Protein AF-A0A7S4BGI5-F1 (afdb_monomer_lite)

Foldseek 3Di:
DVCVVVVCVVVVVVCVVPVLVQLLLQDDPPVCVVVSVVVVVVVVVCVVVVVVCLCVPLVCLQCPNDVPPGDNVCSPVVSVVVVVVVVVVVVVVVVVCVVVGDDDDDDDDPVVVVVVVLVVLCVDPNSVVVVVVVVVVVVVVVVVVVVVVVVVVVVVVVVVVVD

Secondary structure (DSSP, 8-state):
-HHHHHHHHHHHHHHHHHHHHHHHTTS-TTTTHHHHHHHHHHHHHHHHHHHHHHHHHHHHHHHH-BTTTB-HHHHHHHHHHHHHHHHHHHHHHHHHGGGG---------HHHHHHHHHHHHHHSHHHHHHHHHHHHHHHHHHHHHHHHHHHHHHHHHHHHTT-

pLDDT: mean 85.81, std 9.02, range [49.88, 97.0]

Structure (mmCIF, N/CA/C/O backbone):
data_AF-A0A7S4BGI5-F1
#
_entry.id   AF-A0A7S4BGI5-F1
#
loop_
_atom_site.group_PDB
_atom_site.id
_atom_site.type_symbol
_atom_site.label_atom_id
_atom_site.label_alt_id
_atom_site.label_comp_id
_atom_site.label_asym_id
_atom_site.label_entity_id
_atom_site.label_seq_id
_atom_site.pdbx_PDB_ins_code
_atom_site.Cartn_x
_atom_site.Cartn_y
_atom_site.Cartn_z
_atom_site.occupancy
_atom_site.B_iso_or_equiv
_atom_site.auth_seq_id
_atom_site.auth_comp_id
_atom_site.auth_asym_id
_atom_site.auth_atom_id
_atom_site.pdbx_PDB_model_num
ATOM 1 N N . LEU A 1 1 ? -5.259 5.860 -20.768 1.00 55.72 1 LEU A N 1
ATOM 2 C CA . LEU A 1 1 ? -4.602 6.533 -19.618 1.00 55.72 1 LEU A CA 1
ATOM 3 C C . LEU A 1 1 ? -5.481 6.551 -18.363 1.00 55.72 1 LEU A C 1
ATOM 5 O O . LEU A 1 1 ? -5.021 6.057 -17.346 1.00 55.72 1 LEU A O 1
ATOM 9 N N . GLY A 1 2 ? -6.744 7.003 -18.419 1.00 62.44 2 GLY A N 1
ATOM 10 C CA . GLY A 1 2 ? -7.632 7.046 -17.237 1.00 62.44 2 GLY A CA 1
ATOM 11 C C . GLY A 1 2 ? -7.816 5.710 -16.498 1.00 62.44 2 GLY A C 1
ATOM 12 O O . GLY A 1 2 ? -7.698 5.674 -15.280 1.00 62.44 2 GLY A O 1
ATOM 13 N N . GLY A 1 3 ? -8.003 4.595 -17.216 1.00 69.38 3 GLY A N 1
ATOM 14 C CA . GLY A 1 3 ? -8.173 3.272 -16.593 1.00 69.38 3 GLY A CA 1
ATOM 15 C C . GLY A 1 3 ? -6.948 2.767 -15.817 1.00 69.38 3 GLY A C 1
ATOM 16 O O . GLY A 1 3 ? -7.110 2.166 -14.761 1.00 69.38 3 GLY A O 1
ATOM 17 N N . LEU A 1 4 ? -5.731 3.073 -16.286 1.00 76.12 4 LEU A N 1
ATOM 18 C CA . LEU A 1 4 ? -4.490 2.700 -15.596 1.00 76.12 4 LEU A CA 1
ATOM 19 C C . LEU A 1 4 ? -4.370 3.445 -14.260 1.00 76.12 4 LEU A C 1
ATOM 21 O O . LEU A 1 4 ? -4.174 2.823 -13.222 1.00 76.12 4 LEU A O 1
ATOM 25 N N . PHE A 1 5 ? -4.545 4.769 -14.269 1.00 78.31 5 PHE A N 1
ATOM 26 C CA . PHE A 1 5 ? -4.418 5.582 -13.056 1.00 78.31 5 PHE A CA 1
ATOM 27 C C . PHE A 1 5 ? -5.551 5.341 -12.056 1.00 78.31 5 PHE A C 1
ATOM 29 O O . PHE A 1 5 ? -5.294 5.250 -10.858 1.00 78.31 5 PHE A O 1
ATOM 36 N N . VAL A 1 6 ? -6.792 5.189 -12.530 1.00 84.50 6 VAL A N 1
ATOM 37 C CA . VAL A 1 6 ? -7.935 4.871 -11.663 1.00 84.50 6 VAL A CA 1
ATOM 38 C C . VAL A 1 6 ? -7.781 3.474 -11.066 1.00 84.50 6 VAL A C 1
ATOM 40 O O . VAL A 1 6 ? -7.946 3.316 -9.860 1.00 84.50 6 VAL A O 1
ATOM 43 N N . GLY A 1 7 ? -7.398 2.476 -11.868 1.00 83.75 7 GLY A N 1
ATOM 44 C CA . GLY A 1 7 ? -7.172 1.112 -11.387 1.00 83.75 7 GLY A CA 1
ATOM 45 C C . GLY A 1 7 ? -6.071 1.038 -10.329 1.00 83.75 7 GLY A C 1
ATOM 46 O O . GLY A 1 7 ? -6.276 0.448 -9.269 1.00 83.75 7 GLY A O 1
ATOM 47 N N . VAL A 1 8 ? -4.936 1.706 -10.566 1.00 84.81 8 VAL A N 1
ATOM 48 C CA . VAL A 1 8 ? -3.838 1.791 -9.590 1.00 84.81 8 VAL A CA 1
ATOM 49 C C . VAL A 1 8 ? -4.276 2.534 -8.327 1.00 84.81 8 VAL A C 1
ATOM 51 O O . VAL A 1 8 ? -3.984 2.075 -7.226 1.00 84.81 8 VAL A O 1
ATOM 54 N N . GLY A 1 9 ? -5.004 3.646 -8.459 1.00 86.88 9 GLY A N 1
ATOM 55 C CA . GLY A 1 9 ? -5.487 4.427 -7.319 1.00 86.88 9 GLY A CA 1
ATOM 56 C C . GLY A 1 9 ? -6.456 3.645 -6.432 1.00 86.88 9 GLY A C 1
ATOM 57 O O . GLY A 1 9 ? -6.268 3.577 -5.216 1.00 86.88 9 GLY A O 1
ATOM 58 N N . VAL A 1 10 ? -7.454 3.000 -7.040 1.00 88.31 10 VAL A N 1
ATOM 59 C CA . VAL A 1 10 ? -8.430 2.162 -6.329 1.00 88.31 10 VAL A CA 1
ATOM 60 C C . VAL A 1 10 ? -7.742 0.957 -5.689 1.00 88.31 10 VAL A C 1
ATOM 62 O O . VAL A 1 10 ? -7.964 0.687 -4.509 1.00 88.31 10 VAL A O 1
ATOM 65 N N . GLY A 1 11 ? -6.861 0.272 -6.424 1.00 86.50 11 GLY A N 1
ATOM 66 C CA . GLY A 1 11 ? -6.108 -0.871 -5.910 1.00 86.50 11 GLY A CA 1
ATOM 67 C C . GLY A 1 11 ? -5.230 -0.496 -4.717 1.00 86.50 11 GLY A C 1
ATOM 68 O O . GLY A 1 11 ? -5.344 -1.096 -3.650 1.00 86.50 11 GLY A O 1
ATOM 69 N N . ALA A 1 12 ? -4.404 0.544 -4.853 1.00 87.25 12 ALA A N 1
ATOM 70 C CA . ALA A 1 12 ? -3.518 1.001 -3.786 1.00 87.25 12 ALA A CA 1
ATOM 71 C C . ALA A 1 12 ? -4.290 1.464 -2.541 1.00 87.25 12 ALA A C 1
ATOM 73 O O . ALA A 1 12 ? -3.866 1.177 -1.421 1.00 87.25 12 ALA A O 1
ATOM 74 N N . GLY A 1 13 ? -5.421 2.153 -2.726 1.00 87.31 13 GLY A N 1
ATOM 75 C CA . GLY A 1 13 ? -6.299 2.558 -1.630 1.00 87.31 13 GLY A CA 1
ATOM 76 C C . GLY A 1 13 ? -6.891 1.357 -0.894 1.00 87.31 13 GLY A C 1
ATOM 77 O O . GLY A 1 13 ? -6.760 1.260 0.325 1.00 87.31 13 GLY A O 1
ATOM 78 N N . GLY A 1 14 ? -7.468 0.412 -1.641 1.00 87.69 14 GLY A N 1
ATOM 79 C CA . GLY A 1 14 ? -8.093 -0.784 -1.079 1.00 87.69 14 GLY A CA 1
ATOM 80 C C . GLY A 1 14 ? -7.104 -1.706 -0.366 1.00 87.69 14 GLY A C 1
ATOM 81 O O . GLY A 1 14 ? -7.395 -2.208 0.714 1.00 87.69 14 GLY A O 1
ATOM 82 N N . ILE A 1 15 ? -5.907 -1.917 -0.916 1.00 90.38 15 ILE A N 1
ATOM 83 C CA . ILE A 1 15 ? -4.900 -2.774 -0.273 1.00 90.38 15 ILE A CA 1
ATOM 84 C C . ILE A 1 15 ? -4.449 -2.160 1.054 1.00 90.38 15 ILE A C 1
ATOM 86 O O . ILE A 1 15 ? -4.448 -2.844 2.075 1.00 90.38 15 ILE A O 1
ATOM 90 N N . LYS A 1 16 ? -4.114 -0.864 1.075 1.00 87.50 16 LYS A N 1
ATOM 91 C CA . LYS A 1 16 ? -3.603 -0.201 2.285 1.00 87.50 16 LYS A CA 1
ATOM 92 C C . LYS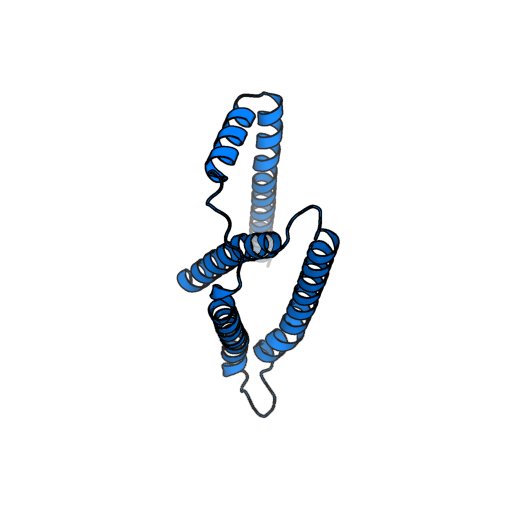 A 1 16 ? -4.617 -0.209 3.428 1.00 87.50 16 LYS A C 1
ATOM 94 O O . LYS A 1 16 ? -4.226 -0.475 4.562 1.00 87.50 16 LYS A O 1
ATOM 99 N N . SER A 1 17 ? -5.899 0.036 3.142 1.00 88.12 17 SER A N 1
ATOM 100 C CA . SER A 1 17 ? -6.943 0.029 4.174 1.00 88.12 17 SER A CA 1
ATOM 101 C C . SER A 1 17 ? -7.192 -1.358 4.767 1.00 88.12 17 SER A C 1
ATOM 103 O O . SER A 1 17 ? -7.556 -1.453 5.932 1.00 88.12 17 SER A O 1
ATOM 105 N N . ASN A 1 18 ? -6.992 -2.428 3.991 1.00 90.00 18 ASN A N 1
ATOM 106 C CA . ASN A 1 18 ? -7.274 -3.793 4.438 1.00 90.00 18 ASN A CA 1
ATOM 107 C C . ASN A 1 18 ? -6.051 -4.492 5.056 1.00 90.00 18 ASN A C 1
ATOM 109 O O . ASN A 1 18 ? -6.190 -5.188 6.057 1.00 90.00 18 ASN A O 1
ATOM 113 N N . VAL A 1 19 ? -4.847 -4.298 4.505 1.00 91.44 19 VAL A N 1
ATOM 114 C CA . VAL A 1 19 ? -3.626 -4.989 4.965 1.00 91.44 19 VAL A CA 1
ATOM 115 C C . VAL A 1 19 ? -3.216 -4.553 6.370 1.00 91.44 19 VAL A C 1
ATOM 117 O O . VAL A 1 19 ? -2.823 -5.391 7.176 1.00 91.44 19 VAL A O 1
ATOM 120 N N . VAL A 1 20 ? -3.326 -3.259 6.683 1.00 91.62 20 VAL A N 1
ATOM 121 C CA . VAL A 1 20 ? -2.958 -2.732 8.009 1.00 91.62 20 VAL A CA 1
ATOM 122 C C . VAL A 1 20 ? -3.890 -3.275 9.090 1.00 91.62 20 VAL A C 1
ATOM 124 O O . VAL A 1 20 ? -3.417 -3.698 10.141 1.00 91.62 20 VAL A O 1
ATOM 127 N N . VAL A 1 21 ? -5.197 -3.308 8.813 1.00 90.25 21 VAL A N 1
ATOM 128 C CA . VAL A 1 21 ? -6.205 -3.842 9.740 1.00 90.25 21 VAL A CA 1
ATOM 129 C C . VAL A 1 21 ? -5.995 -5.338 9.943 1.00 90.25 21 VAL A C 1
ATOM 131 O O . VAL A 1 21 ? -5.834 -5.774 11.075 1.00 90.25 21 VAL A O 1
ATOM 134 N N . LEU A 1 22 ? -5.864 -6.107 8.858 1.00 92.00 22 LEU A N 1
ATOM 135 C CA . LEU A 1 22 ? -5.607 -7.544 8.949 1.00 92.00 22 LEU A CA 1
ATOM 136 C C . LEU A 1 22 ? -4.314 -7.858 9.716 1.00 92.00 22 LEU A C 1
ATOM 138 O O . LEU A 1 22 ? -4.278 -8.820 10.477 1.00 92.00 22 LEU A O 1
ATOM 142 N N . GLY A 1 23 ? -3.254 -7.068 9.521 1.00 92.12 23 GLY A N 1
ATOM 143 C CA . GLY A 1 23 ? -1.998 -7.219 10.255 1.00 92.12 23 GLY A CA 1
ATOM 144 C C . GLY A 1 23 ? -2.145 -6.913 11.747 1.00 92.12 23 GLY A C 1
ATOM 145 O O . GLY A 1 23 ? -1.607 -7.648 12.572 1.00 92.12 23 GLY A O 1
ATOM 146 N N . ALA A 1 24 ? -2.903 -5.870 12.101 1.00 92.00 24 ALA A N 1
ATOM 147 C CA . ALA A 1 24 ? -3.209 -5.551 13.494 1.00 92.00 24 ALA A CA 1
ATOM 148 C C . ALA A 1 24 ? -4.004 -6.677 14.173 1.00 92.00 24 ALA A C 1
ATOM 150 O O . ALA A 1 24 ? -3.685 -7.040 15.305 1.00 92.00 24 ALA A O 1
ATOM 151 N N . ASP A 1 25 ? -4.965 -7.249 13.449 1.00 93.00 25 ASP A N 1
ATOM 152 C CA . ASP A 1 25 ? -5.872 -8.318 13.877 1.00 93.00 25 ASP A CA 1
ATOM 153 C C . ASP A 1 25 ? -5.174 -9.658 14.180 1.00 93.00 25 ASP A C 1
ATOM 155 O O . ASP A 1 25 ? -5.771 -10.552 14.782 1.00 93.00 25 ASP A O 1
ATOM 159 N N . GLN A 1 26 ? -3.903 -9.822 13.794 1.00 93.44 26 GLN A N 1
ATOM 160 C CA . GLN A 1 26 ? -3.140 -11.035 14.113 1.00 93.44 26 GLN A CA 1
ATOM 161 C C . GLN A 1 26 ? -2.692 -11.109 15.580 1.00 93.44 26 GLN A C 1
ATOM 163 O O . GLN A 1 26 ? -2.282 -12.182 16.026 1.00 93.44 26 GLN A O 1
ATOM 168 N N . PHE A 1 27 ? -2.761 -10.001 16.324 1.00 94.19 27 PHE A N 1
ATOM 169 C CA . PHE A 1 27 ? -2.263 -9.898 17.695 1.00 94.19 27 PHE A CA 1
ATOM 170 C C . PHE A 1 27 ? -3.410 -9.709 18.694 1.00 94.19 27 PHE A C 1
ATOM 172 O O . PHE A 1 27 ? -4.252 -8.828 18.532 1.00 94.19 27 PHE A O 1
ATOM 179 N N . GLU A 1 28 ? -3.416 -10.498 19.767 1.00 92.25 28 GLU A N 1
ATOM 180 C CA . GLU A 1 28 ? -4.384 -10.372 20.859 1.00 92.25 28 GLU A CA 1
ATOM 181 C C . GLU A 1 28 ? -3.930 -9.305 21.867 1.00 92.25 28 GLU A C 1
ATOM 183 O O . GLU A 1 28 ? -2.861 -9.394 22.475 1.00 92.25 28 GLU A O 1
ATOM 188 N N . LEU A 1 29 ? -4.747 -8.269 22.055 1.00 90.19 29 LEU A N 1
ATOM 189 C CA . LEU A 1 29 ? -4.487 -7.189 23.008 1.00 90.19 29 LEU A CA 1
ATOM 190 C C . LEU A 1 29 ? -5.223 -7.449 24.335 1.00 90.19 29 LEU A C 1
ATOM 192 O O . LEU A 1 29 ? -6.381 -7.865 24.305 1.00 90.19 29 LEU A O 1
ATOM 196 N N . PRO A 1 30 ? -4.597 -7.172 25.500 1.00 90.12 30 PRO A N 1
ATOM 197 C CA . PRO A 1 30 ? -3.317 -6.472 25.676 1.00 90.12 30 PRO A CA 1
ATOM 198 C C . PRO A 1 30 ? -2.066 -7.374 25.667 1.00 90.12 30 PRO A C 1
ATOM 200 O O . PRO A 1 30 ? -0.955 -6.848 25.667 1.00 90.12 30 PRO A O 1
ATOM 203 N N . GLN A 1 31 ? -2.204 -8.706 25.653 1.00 93.75 31 GLN A N 1
ATOM 204 C CA . GLN A 1 31 ? -1.079 -9.635 25.871 1.00 93.75 31 GLN A CA 1
ATOM 205 C C . GLN A 1 31 ? 0.052 -9.503 24.833 1.00 93.75 31 GLN A C 1
ATOM 207 O O . GLN A 1 31 ? 1.222 -9.646 25.180 1.00 93.75 31 GLN A O 1
ATOM 212 N N . GLN A 1 32 ? -0.272 -9.196 23.574 1.00 93.88 32 GLN A N 1
ATOM 213 C CA . GLN A 1 32 ? 0.683 -9.123 22.461 1.00 93.88 32 GLN A CA 1
ATOM 214 C C . GLN A 1 32 ? 0.966 -7.688 21.980 1.00 93.88 32 GLN A C 1
ATOM 216 O O . GLN A 1 32 ? 1.463 -7.486 20.871 1.00 93.88 32 GLN A O 1
ATOM 221 N N . GLN A 1 33 ? 0.701 -6.668 22.804 1.00 94.12 33 GLN A N 1
ATOM 222 C CA . GLN A 1 33 ? 0.856 -5.258 22.414 1.00 94.12 33 GLN A CA 1
ATOM 223 C C . GLN A 1 33 ? 2.285 -4.896 21.971 1.00 94.12 33 GLN A C 1
ATOM 225 O O . GLN A 1 33 ? 2.482 -4.153 21.004 1.00 94.12 33 GLN A O 1
ATOM 230 N N . GLN A 1 34 ? 3.298 -5.437 22.655 1.00 95.19 34 GLN A N 1
ATOM 231 C CA . GLN A 1 34 ? 4.699 -5.200 22.295 1.00 95.19 34 GLN A CA 1
ATOM 232 C C . GLN A 1 34 ? 5.031 -5.806 20.925 1.00 95.19 34 GLN A C 1
ATOM 234 O O . GLN A 1 34 ? 5.612 -5.129 20.082 1.00 95.19 34 GLN A O 1
ATOM 239 N N . GLN A 1 35 ? 4.585 -7.040 20.667 1.00 95.00 35 GLN A N 1
ATOM 240 C CA . GLN A 1 35 ? 4.796 -7.729 19.389 1.00 95.00 35 GLN A CA 1
ATOM 241 C C . GLN A 1 35 ? 4.122 -6.982 18.233 1.00 95.00 35 GLN A C 1
ATOM 243 O O . GLN A 1 35 ? 4.731 -6.795 17.180 1.00 95.00 35 GLN A O 1
ATOM 248 N N . GLN A 1 36 ? 2.906 -6.477 18.459 1.00 95.06 36 GLN A N 1
ATOM 249 C CA . GLN A 1 36 ? 2.186 -5.654 17.491 1.00 95.06 36 GLN A CA 1
ATOM 250 C C . GLN A 1 36 ? 2.939 -4.347 17.184 1.00 95.06 36 GLN A C 1
ATOM 252 O O . GLN A 1 36 ? 3.098 -3.971 16.023 1.00 95.06 36 GLN A O 1
ATOM 257 N N . THR A 1 37 ? 3.464 -3.669 18.210 1.00 95.50 37 THR A N 1
ATOM 258 C CA . THR A 1 37 ? 4.258 -2.438 18.036 1.00 95.50 37 THR A CA 1
ATOM 259 C C . THR A 1 37 ? 5.536 -2.699 17.242 1.00 95.50 37 THR A C 1
ATOM 261 O O . THR A 1 37 ? 5.881 -1.937 16.334 1.00 95.50 37 THR A O 1
ATOM 264 N N . THR A 1 38 ? 6.233 -3.795 17.546 1.00 96.44 38 THR A N 1
ATOM 265 C CA . THR A 1 38 ? 7.430 -4.216 16.815 1.00 96.44 38 THR A CA 1
ATOM 266 C C . THR A 1 38 ? 7.104 -4.539 15.358 1.00 96.44 38 THR A C 1
ATOM 268 O O . THR A 1 38 ? 7.809 -4.067 14.467 1.00 96.44 38 THR A O 1
ATOM 271 N N . PHE A 1 39 ? 6.007 -5.256 15.095 1.00 95.75 39 PHE A N 1
ATOM 272 C CA . PHE A 1 39 ? 5.524 -5.520 13.739 1.00 95.75 39 PHE A CA 1
ATOM 273 C C . PHE A 1 39 ? 5.308 -4.221 12.953 1.00 95.75 39 PHE A C 1
ATOM 275 O O . PHE A 1 39 ? 5.845 -4.073 11.854 1.00 95.75 39 PHE A O 1
ATOM 282 N N . PHE A 1 40 ? 4.603 -3.242 13.528 1.00 95.75 40 PHE A N 1
ATOM 283 C CA . PHE A 1 40 ? 4.367 -1.961 12.857 1.00 95.75 40 PHE A CA 1
ATOM 284 C C . PHE A 1 40 ? 5.628 -1.108 12.704 1.00 95.75 40 PHE A C 1
ATOM 286 O O . PHE A 1 40 ? 5.757 -0.384 11.718 1.00 95.75 40 PHE A O 1
ATOM 293 N N . SER A 1 41 ? 6.590 -1.234 13.618 1.00 97.00 41 SER A N 1
ATOM 294 C CA . SER A 1 41 ? 7.896 -0.583 13.492 1.00 97.00 41 SER A CA 1
ATOM 295 C C . SER A 1 41 ? 8.683 -1.144 12.305 1.00 97.00 41 SER A C 1
ATOM 297 O O . SER A 1 41 ? 9.170 -0.376 11.475 1.00 97.00 41 SER A O 1
ATOM 299 N N . PHE A 1 42 ? 8.751 -2.472 12.159 1.00 96.69 42 PHE A N 1
ATOM 300 C CA . PHE A 1 42 ? 9.358 -3.107 10.983 1.00 96.69 42 PHE A CA 1
ATOM 301 C C . PHE A 1 42 ? 8.607 -2.771 9.694 1.00 96.69 42 PHE A C 1
ATOM 303 O O . PHE A 1 42 ? 9.240 -2.479 8.682 1.00 96.69 42 PHE A O 1
ATOM 310 N N . PHE A 1 43 ? 7.274 -2.751 9.732 1.00 93.88 43 PHE A N 1
ATOM 311 C CA . PHE A 1 43 ? 6.449 -2.354 8.594 1.00 93.88 43 PHE A CA 1
ATOM 312 C C . PHE A 1 43 ? 6.761 -0.921 8.135 1.00 93.88 43 PHE A C 1
ATOM 314 O O . PHE A 1 43 ? 6.943 -0.674 6.943 1.00 93.88 43 PHE A O 1
ATOM 321 N N . TYR A 1 44 ? 6.904 0.017 9.076 1.00 95.12 44 TYR A N 1
ATOM 322 C CA . TYR A 1 44 ? 7.283 1.396 8.778 1.00 95.12 44 TYR A CA 1
ATOM 323 C C . TYR A 1 44 ? 8.688 1.493 8.170 1.00 95.12 44 TYR A C 1
ATOM 325 O O . TYR A 1 44 ? 8.878 2.162 7.151 1.00 95.12 44 TYR A O 1
ATOM 333 N N . TRP A 1 45 ? 9.671 0.798 8.748 1.00 96.88 45 TRP A N 1
ATOM 334 C CA . TRP A 1 45 ? 11.028 0.741 8.197 1.00 96.88 45 TRP A CA 1
ATOM 335 C C . TRP A 1 45 ? 11.049 0.171 6.777 1.00 96.88 45 TRP A C 1
ATOM 337 O O . TRP A 1 45 ? 11.654 0.770 5.887 1.00 96.88 45 TRP A O 1
ATOM 347 N N . ALA A 1 46 ? 10.335 -0.930 6.539 1.00 94.44 46 ALA A N 1
ATOM 348 C CA . ALA A 1 46 ? 10.246 -1.566 5.229 1.00 94.44 46 ALA A CA 1
ATOM 349 C C . ALA A 1 46 ? 9.654 -0.627 4.167 1.00 94.44 46 ALA A C 1
ATOM 351 O O . ALA A 1 46 ? 10.179 -0.554 3.057 1.00 94.44 46 ALA A O 1
ATOM 352 N N . ILE A 1 47 ? 8.609 0.139 4.504 1.00 93.50 47 ILE A N 1
ATOM 353 C CA . ILE A 1 47 ? 8.015 1.121 3.584 1.00 93.50 47 ILE A CA 1
ATOM 354 C C . ILE A 1 47 ? 9.015 2.221 3.229 1.00 93.50 47 ILE A C 1
ATOM 356 O O . ILE A 1 47 ? 9.159 2.549 2.055 1.00 93.50 47 ILE A O 1
ATOM 360 N N . ASN A 1 48 ? 9.710 2.791 4.214 1.00 94.81 48 ASN A N 1
ATOM 361 C CA . ASN A 1 48 ? 10.638 3.896 3.965 1.00 94.81 48 ASN A CA 1
ATOM 362 C C . ASN A 1 48 ? 11.862 3.451 3.156 1.00 94.81 48 ASN A C 1
ATOM 364 O O . ASN A 1 48 ? 12.251 4.126 2.200 1.00 94.81 48 ASN A O 1
ATOM 368 N N . ILE A 1 49 ? 12.434 2.291 3.489 1.00 96.06 49 ILE A N 1
ATOM 369 C CA . ILE A 1 49 ? 13.554 1.707 2.739 1.00 96.06 49 ILE A CA 1
ATOM 370 C C . ILE A 1 49 ? 13.100 1.347 1.323 1.00 96.06 49 ILE A C 1
ATOM 372 O O . ILE A 1 49 ? 13.768 1.707 0.356 1.00 96.06 49 ILE A O 1
ATOM 376 N N . GLY A 1 50 ? 11.940 0.700 1.186 1.00 93.62 50 GLY A N 1
ATOM 377 C CA . GLY A 1 50 ? 11.368 0.335 -0.106 1.00 93.62 50 GLY A CA 1
ATOM 378 C C . GLY A 1 50 ? 11.079 1.550 -0.986 1.00 93.62 50 GLY A C 1
ATOM 379 O O . GLY A 1 50 ? 11.423 1.540 -2.162 1.00 93.62 50 GLY A O 1
ATOM 380 N N . ALA A 1 51 ? 10.516 2.623 -0.424 1.00 93.69 51 ALA A N 1
ATOM 381 C CA . ALA A 1 51 ? 10.262 3.870 -1.144 1.00 93.69 51 ALA A CA 1
ATOM 382 C C . ALA A 1 51 ? 11.562 4.553 -1.589 1.00 93.69 51 ALA A C 1
ATOM 384 O O . ALA A 1 51 ? 11.664 4.989 -2.734 1.00 93.69 51 ALA A O 1
ATOM 385 N N . THR A 1 52 ? 12.568 4.596 -0.715 1.00 94.75 52 THR A N 1
ATOM 386 C CA . THR A 1 52 ? 13.883 5.172 -1.032 1.00 94.75 52 THR A CA 1
ATOM 387 C C . THR A 1 52 ? 14.582 4.370 -2.130 1.00 94.75 52 THR A C 1
ATOM 389 O O . THR A 1 52 ? 15.062 4.941 -3.107 1.00 94.75 52 THR A O 1
ATOM 392 N N . GLY A 1 53 ? 14.585 3.039 -2.016 1.00 92.88 53 GLY A N 1
ATOM 393 C CA . GLY A 1 53 ? 15.150 2.143 -3.022 1.00 92.88 53 GLY A CA 1
ATOM 394 C C . GLY A 1 53 ? 14.405 2.224 -4.352 1.00 92.88 53 GLY A C 1
ATOM 395 O O . GLY A 1 53 ? 15.038 2.322 -5.397 1.00 92.88 53 GLY A O 1
ATOM 396 N N . ALA A 1 54 ? 13.071 2.266 -4.327 1.00 92.56 54 ALA A N 1
ATOM 397 C CA . ALA A 1 54 ? 12.260 2.450 -5.525 1.00 92.56 54 ALA A CA 1
ATOM 398 C C . ALA A 1 54 ? 12.580 3.783 -6.209 1.00 92.56 54 ALA A C 1
ATOM 400 O O . ALA A 1 54 ? 12.819 3.812 -7.413 1.00 92.56 54 ALA A O 1
ATOM 401 N N . PHE A 1 55 ? 12.654 4.873 -5.443 1.00 91.88 55 PHE A N 1
ATOM 402 C CA . PHE A 1 55 ? 13.011 6.180 -5.977 1.00 91.88 55 PHE A CA 1
ATOM 403 C C . PHE A 1 55 ? 14.408 6.177 -6.602 1.00 91.88 55 PHE A C 1
ATOM 405 O O . PHE A 1 55 ? 14.567 6.668 -7.713 1.00 91.88 55 PHE A O 1
ATOM 412 N N . LEU A 1 56 ? 15.408 5.593 -5.941 1.00 91.31 56 LEU A N 1
ATOM 413 C CA . LEU A 1 56 ? 16.770 5.578 -6.465 1.00 91.31 56 LEU A CA 1
ATOM 414 C C . LEU A 1 56 ? 16.910 4.661 -7.686 1.00 91.31 56 LEU A C 1
ATOM 416 O O . LEU A 1 56 ? 17.519 5.050 -8.676 1.00 91.31 56 LEU A O 1
ATOM 420 N N . VAL A 1 57 ? 16.353 3.452 -7.637 1.00 90.25 57 VAL A N 1
ATOM 421 C CA . VAL A 1 57 ? 16.576 2.421 -8.658 1.00 90.25 57 VAL A CA 1
ATOM 422 C C . VAL A 1 57 ? 15.627 2.594 -9.841 1.00 90.25 57 VAL A C 1
ATOM 424 O O . VAL A 1 57 ? 16.085 2.720 -10.974 1.00 90.25 57 VAL A O 1
ATOM 427 N N . LEU A 1 58 ? 14.312 2.649 -9.613 1.00 91.38 58 LEU A N 1
ATOM 428 C CA . LEU A 1 58 ? 13.333 2.658 -10.710 1.00 91.38 58 LEU A CA 1
ATOM 429 C C . LEU A 1 58 ? 13.359 3.982 -11.471 1.00 91.38 58 LEU A C 1
ATOM 431 O O . LEU A 1 58 ? 13.175 3.970 -12.687 1.00 91.38 58 LEU A O 1
ATOM 435 N N . THR A 1 59 ? 13.615 5.106 -10.794 1.00 89.75 59 THR A N 1
ATOM 436 C CA . THR A 1 59 ? 13.756 6.407 -11.470 1.00 89.75 59 THR A CA 1
ATOM 437 C C . THR A 1 59 ? 14.995 6.423 -12.358 1.00 89.75 59 THR A C 1
ATOM 439 O O . THR A 1 59 ? 14.913 6.872 -13.497 1.00 89.75 59 THR A O 1
ATOM 442 N N . ASN A 1 60 ? 16.127 5.880 -11.891 1.00 88.12 60 ASN A N 1
ATOM 443 C CA . ASN A 1 60 ? 17.328 5.783 -12.721 1.00 88.12 60 ASN A CA 1
ATOM 444 C C . ASN A 1 60 ? 17.117 4.866 -13.930 1.00 88.12 60 ASN A C 1
ATOM 446 O O . ASN A 1 60 ? 17.471 5.252 -15.040 1.00 88.12 60 ASN A O 1
ATOM 450 N N . ILE A 1 61 ? 16.483 3.704 -13.743 1.00 88.62 61 ILE A N 1
ATOM 451 C CA . ILE A 1 61 ? 16.165 2.785 -14.847 1.00 88.62 61 ILE A CA 1
ATOM 452 C C . ILE A 1 61 ? 15.197 3.437 -15.843 1.00 88.62 61 ILE A C 1
ATOM 454 O O . ILE A 1 61 ? 15.378 3.301 -17.051 1.00 88.62 61 ILE A O 1
ATOM 458 N N . ALA A 1 62 ? 14.202 4.185 -15.361 1.00 87.81 62 ALA A N 1
ATOM 459 C CA . ALA A 1 62 ? 13.217 4.834 -16.222 1.00 87.81 62 ALA A CA 1
ATOM 460 C C . ALA A 1 62 ? 13.821 5.969 -17.063 1.00 87.81 62 ALA A C 1
ATOM 462 O O . ALA A 1 62 ? 13.393 6.163 -18.197 1.00 87.81 62 ALA A O 1
ATOM 463 N N . LEU A 1 63 ? 14.785 6.717 -16.512 1.00 86.69 63 LEU A N 1
ATOM 464 C CA . LEU A 1 63 ? 15.399 7.871 -17.177 1.00 86.69 63 LEU A CA 1
ATOM 465 C C . LEU A 1 63 ? 16.594 7.496 -18.058 1.00 86.69 63 LEU A C 1
ATOM 467 O O . LEU A 1 63 ? 16.752 8.050 -19.140 1.00 86.69 63 LEU A O 1
ATOM 471 N N . HIS A 1 64 ? 17.448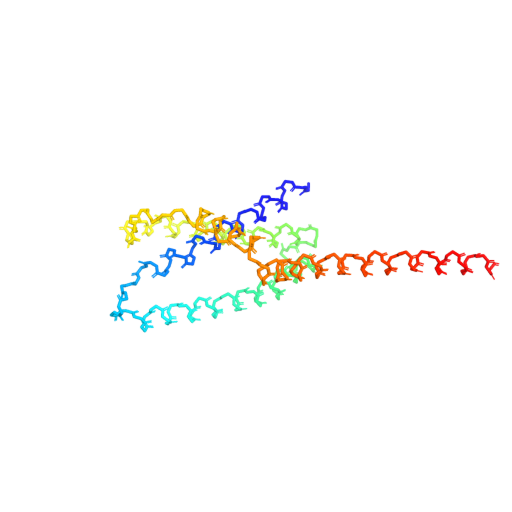 6.582 -17.595 1.00 84.69 64 HIS A N 1
ATOM 472 C CA . HIS A 1 64 ? 18.734 6.293 -18.233 1.00 84.69 64 HIS A CA 1
ATOM 473 C C . HIS A 1 64 ? 18.829 4.879 -18.819 1.00 84.69 64 HIS A C 1
ATOM 475 O O . HIS A 1 64 ? 19.806 4.577 -19.508 1.00 84.69 64 HIS A O 1
ATOM 481 N N . GLY A 1 65 ? 17.829 4.019 -18.594 1.00 81.88 65 GLY A N 1
ATOM 482 C CA . GLY A 1 65 ? 17.928 2.593 -18.904 1.00 81.88 65 GLY A CA 1
ATOM 483 C C . GLY A 1 65 ? 18.959 1.884 -18.017 1.00 81.88 65 GLY A C 1
ATOM 484 O O . GLY A 1 65 ? 19.419 2.423 -17.010 1.00 81.88 65 GLY A O 1
ATOM 485 N N . ILE A 1 66 ? 19.331 0.658 -18.390 1.00 82.94 66 ILE A N 1
ATOM 486 C CA . ILE A 1 66 ? 20.421 -0.086 -17.742 1.00 82.94 66 ILE A CA 1
ATOM 487 C C . ILE A 1 66 ? 21.533 -0.255 -18.779 1.00 82.94 66 ILE A C 1
ATOM 489 O O . ILE A 1 66 ? 21.313 -0.970 -19.763 1.00 82.94 66 ILE A O 1
ATOM 493 N N . PRO A 1 67 ? 22.716 0.359 -18.585 1.00 76.00 67 PRO A N 1
ATOM 494 C CA . PRO A 1 67 ? 23.812 0.269 -19.544 1.00 76.00 67 PRO A CA 1
ATOM 495 C C . PRO A 1 67 ? 24.130 -1.188 -19.905 1.00 76.00 67 PRO A C 1
ATOM 497 O O . PRO A 1 67 ? 24.424 -2.000 -19.033 1.00 76.00 67 PRO A O 1
ATOM 500 N N . GLY A 1 68 ? 24.033 -1.526 -21.193 1.00 74.75 68 GLY A N 1
ATOM 501 C CA . GLY A 1 68 ? 24.349 -2.861 -21.716 1.00 74.75 68 GLY A CA 1
ATOM 502 C C . GLY A 1 68 ? 23.273 -3.942 -21.537 1.00 74.75 68 GLY A C 1
ATOM 503 O O . GLY A 1 68 ? 23.472 -5.043 -22.038 1.00 74.75 68 GLY A O 1
ATOM 504 N N . ILE A 1 69 ? 22.144 -3.658 -20.872 1.00 81.19 69 ILE A N 1
ATOM 505 C CA . ILE A 1 69 ? 21.071 -4.648 -20.633 1.00 81.19 69 ILE A CA 1
ATOM 506 C C . ILE A 1 69 ? 19.709 -4.142 -21.127 1.00 81.19 69 ILE A C 1
ATOM 508 O O . ILE A 1 69 ? 18.970 -4.890 -21.762 1.00 81.19 69 ILE A O 1
ATOM 512 N N . VAL A 1 70 ? 19.364 -2.878 -20.856 1.00 81.62 70 VAL A N 1
ATOM 513 C CA . VAL A 1 70 ? 18.049 -2.295 -21.176 1.00 81.62 70 VAL A CA 1
ATOM 514 C C . VAL A 1 70 ? 18.244 -0.959 -21.884 1.00 81.62 70 VAL A C 1
ATOM 516 O O . VAL A 1 70 ? 18.844 -0.041 -21.323 1.00 81.62 70 VAL A O 1
ATOM 519 N N . SER A 1 71 ? 17.713 -0.839 -23.103 1.00 81.38 71 SER A N 1
ATOM 520 C CA . SER A 1 71 ? 17.701 0.422 -23.851 1.00 81.38 71 SER A CA 1
ATOM 521 C C . SER A 1 71 ? 16.850 1.480 -23.141 1.00 81.38 71 SER A C 1
ATOM 523 O O . SER A 1 71 ? 15.919 1.156 -22.404 1.00 81.38 71 SER A O 1
ATOM 525 N N . GLN A 1 72 ? 17.132 2.762 -23.384 1.00 81.31 72 GLN A N 1
ATOM 526 C CA . GLN A 1 72 ? 16.364 3.851 -22.766 1.00 81.31 72 GLN A CA 1
ATOM 527 C C . GLN A 1 72 ? 14.869 3.791 -23.107 1.00 81.31 72 GLN A C 1
ATOM 529 O O . GLN A 1 72 ? 14.035 4.046 -22.243 1.00 81.31 72 GLN A O 1
ATOM 534 N N . GLU A 1 73 ? 14.518 3.355 -24.319 1.00 82.50 73 GLU A N 1
ATOM 535 C CA . GLU A 1 73 ? 13.119 3.200 -24.740 1.00 82.50 73 GLU A CA 1
ATOM 536 C C . GLU A 1 73 ? 12.361 2.127 -23.938 1.00 82.50 73 GLU A C 1
ATOM 538 O O . GLU A 1 73 ? 11.156 2.247 -23.720 1.00 82.50 73 GLU A O 1
ATOM 543 N N . LEU A 1 74 ? 13.062 1.100 -23.445 1.00 85.81 74 LEU A N 1
ATOM 544 C CA . LEU A 1 74 ? 12.483 0.041 -22.613 1.00 85.81 74 LEU A CA 1
ATOM 545 C C . LEU A 1 74 ? 12.585 0.328 -21.109 1.00 85.81 74 LEU A C 1
ATOM 547 O O . LEU A 1 74 ? 11.918 -0.346 -20.321 1.00 85.81 74 LEU A O 1
ATOM 551 N N . GLY A 1 75 ? 13.368 1.330 -20.700 1.00 85.25 75 GLY A N 1
ATOM 552 C CA . GLY A 1 75 ? 13.591 1.677 -19.295 1.00 85.25 75 GLY A CA 1
ATOM 553 C C . GLY A 1 75 ? 12.287 1.920 -18.536 1.00 85.25 75 GLY A C 1
ATOM 554 O O . GLY A 1 75 ? 12.074 1.354 -17.465 1.00 85.25 75 GLY A O 1
ATOM 555 N N . PHE A 1 76 ? 11.357 2.672 -19.135 1.00 87.00 76 PHE A N 1
ATOM 556 C CA . PHE A 1 76 ? 10.041 2.918 -18.541 1.00 87.00 76 PHE A CA 1
ATOM 557 C C . PHE A 1 76 ? 9.252 1.619 -18.333 1.00 87.00 76 PHE A C 1
ATOM 559 O O . PHE A 1 76 ? 8.733 1.382 -17.245 1.00 87.00 76 PHE A O 1
ATOM 566 N N . PHE A 1 77 ? 9.197 0.741 -19.338 1.00 88.62 77 PHE A N 1
ATOM 567 C CA . PHE A 1 77 ? 8.488 -0.537 -19.232 1.00 88.62 77 PHE A CA 1
ATOM 568 C C . PHE A 1 77 ? 9.070 -1.423 -18.121 1.00 88.62 77 PHE A C 1
ATOM 570 O O . PHE A 1 77 ? 8.325 -1.941 -17.288 1.00 88.62 77 PHE A O 1
ATOM 577 N N . VAL A 1 78 ? 10.399 -1.539 -18.054 1.00 89.25 78 VAL A N 1
ATOM 578 C CA . VAL A 1 78 ? 11.094 -2.336 -17.030 1.00 89.25 78 VAL A CA 1
ATOM 579 C C . VAL A 1 78 ? 10.849 -1.784 -15.623 1.00 89.25 78 VAL A C 1
ATOM 581 O O . VAL A 1 78 ? 10.594 -2.560 -14.698 1.00 89.25 78 VAL A O 1
ATOM 584 N N . SER A 1 79 ? 10.835 -0.459 -15.457 1.00 90.12 79 SER A N 1
ATOM 585 C CA . SER A 1 79 ? 10.546 0.183 -14.170 1.00 90.12 79 SER A CA 1
ATOM 586 C C . SER A 1 79 ? 9.130 -0.076 -13.652 1.00 90.12 79 SER A C 1
ATOM 588 O O . SER A 1 79 ? 8.936 -0.072 -12.438 1.00 90.12 79 SER A O 1
ATOM 590 N N . PHE A 1 80 ? 8.148 -0.333 -14.524 1.00 89.75 80 PHE A N 1
ATOM 591 C CA . PHE A 1 80 ? 6.806 -0.773 -14.110 1.00 89.75 80 PHE A CA 1
ATOM 592 C C . PHE A 1 80 ? 6.711 -2.289 -13.926 1.00 89.75 80 PHE A C 1
ATOM 594 O O . PHE A 1 80 ? 6.019 -2.747 -13.016 1.00 89.75 80 PHE A O 1
ATOM 601 N N . LEU A 1 81 ? 7.434 -3.067 -14.734 1.00 91.44 81 LEU A N 1
ATOM 602 C CA . LEU A 1 81 ? 7.432 -4.526 -14.657 1.00 91.44 81 LEU A CA 1
ATOM 603 C C . LEU A 1 81 ? 8.009 -5.039 -13.329 1.00 91.44 81 LEU A C 1
ATOM 605 O O . LEU A 1 81 ? 7.453 -5.964 -12.737 1.00 91.44 81 LEU A O 1
ATOM 609 N N . LEU A 1 82 ? 9.084 -4.420 -12.830 1.00 91.56 82 LEU A N 1
ATOM 610 C CA . LEU A 1 82 ? 9.731 -4.784 -11.562 1.00 91.56 82 LEU A CA 1
ATOM 611 C C . LEU A 1 82 ? 8.751 -4.767 -10.366 1.00 91.56 82 LEU A C 1
ATOM 613 O O . LEU A 1 82 ? 8.583 -5.809 -9.724 1.00 91.56 82 LEU A O 1
ATOM 617 N N . PRO A 1 83 ? 8.046 -3.652 -10.077 1.00 91.44 83 PRO A N 1
ATOM 618 C CA . PRO A 1 83 ? 6.986 -3.620 -9.072 1.00 91.44 83 PRO A CA 1
ATOM 619 C C . PRO A 1 83 ? 5.867 -4.622 -9.327 1.00 91.44 83 PRO A C 1
ATOM 621 O O . PRO A 1 83 ? 5.369 -5.212 -8.374 1.00 91.44 83 PRO A O 1
ATOM 624 N N . THR A 1 84 ? 5.464 -4.835 -10.584 1.00 91.69 84 THR A N 1
ATOM 625 C CA . THR A 1 84 ? 4.401 -5.793 -10.916 1.00 91.69 84 THR A CA 1
ATOM 626 C C . THR A 1 84 ? 4.782 -7.217 -10.517 1.00 91.69 84 THR A C 1
ATOM 628 O O . THR A 1 84 ? 3.984 -7.898 -9.875 1.00 91.69 84 THR A O 1
ATOM 631 N N . VAL A 1 85 ? 6.004 -7.656 -10.832 1.00 95.31 85 VAL A N 1
ATOM 632 C CA . VAL A 1 85 ? 6.502 -8.990 -10.457 1.00 95.31 85 VAL A CA 1
ATOM 633 C C . VAL A 1 85 ? 6.645 -9.113 -8.940 1.00 95.31 85 VAL A C 1
ATOM 635 O O . VAL A 1 85 ? 6.184 -10.095 -8.357 1.00 95.31 85 VAL A O 1
ATOM 638 N N . ALA A 1 86 ? 7.215 -8.100 -8.281 1.00 93.75 86 ALA A N 1
ATOM 639 C CA . ALA A 1 86 ? 7.336 -8.082 -6.824 1.00 93.75 86 ALA A CA 1
ATOM 640 C C . ALA A 1 86 ? 5.961 -8.156 -6.133 1.00 93.75 86 ALA A C 1
ATOM 642 O O . ALA A 1 86 ? 5.780 -8.904 -5.172 1.00 93.75 86 ALA A O 1
ATOM 643 N N . PHE A 1 87 ? 4.969 -7.428 -6.653 1.00 92.75 87 PHE A N 1
ATOM 644 C CA . PHE A 1 87 ? 3.608 -7.425 -6.127 1.00 92.75 87 PHE A CA 1
ATOM 645 C C . PHE A 1 87 ? 2.890 -8.760 -6.362 1.00 92.75 87 PHE A C 1
ATOM 647 O O . PHE A 1 87 ? 2.223 -9.262 -5.459 1.00 92.75 87 PHE A O 1
ATOM 654 N N . ALA A 1 88 ? 3.073 -9.384 -7.530 1.00 94.88 88 ALA A N 1
ATOM 655 C CA . ALA A 1 88 ? 2.559 -10.725 -7.804 1.00 94.88 88 ALA A CA 1
ATOM 656 C C . ALA A 1 88 ? 3.144 -11.770 -6.836 1.00 94.88 88 ALA A C 1
ATOM 658 O O . ALA A 1 88 ? 2.403 -12.590 -6.292 1.00 94.88 88 ALA A O 1
ATOM 659 N N . GLY A 1 89 ? 4.449 -11.691 -6.550 1.00 96.25 89 GLY A N 1
ATOM 660 C CA . GLY A 1 89 ? 5.098 -12.522 -5.534 1.00 96.25 89 GLY A CA 1
ATOM 661 C C . GLY A 1 89 ? 4.523 -12.293 -4.133 1.00 96.25 89 GLY A C 1
ATOM 662 O O . GLY A 1 89 ? 4.200 -13.252 -3.43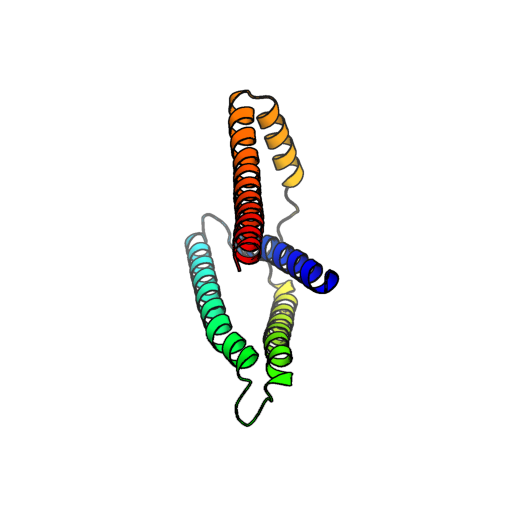4 1.00 96.25 89 GLY A O 1
ATOM 663 N N . ALA A 1 90 ? 4.306 -11.033 -3.747 1.00 92.88 90 ALA A N 1
ATOM 664 C CA . ALA A 1 90 ? 3.688 -10.688 -2.467 1.00 92.88 90 ALA A CA 1
ATOM 665 C C . ALA A 1 90 ? 2.261 -11.252 -2.332 1.00 92.88 90 ALA A C 1
ATOM 667 O O . ALA A 1 90 ? 1.921 -11.795 -1.280 1.00 92.88 90 ALA A O 1
ATOM 668 N N . ILE A 1 91 ? 1.447 -11.190 -3.394 1.00 93.44 91 ILE A N 1
ATOM 669 C CA . ILE A 1 91 ? 0.128 -11.844 -3.435 1.00 93.44 91 ILE A CA 1
ATOM 670 C C . ILE A 1 91 ? 0.280 -13.357 -3.252 1.00 93.44 91 ILE A C 1
ATOM 672 O O . ILE A 1 91 ? -0.467 -13.946 -2.475 1.00 93.44 91 ILE A O 1
ATOM 676 N N . GLY A 1 92 ? 1.248 -13.984 -3.925 1.00 95.38 92 GLY A N 1
ATOM 677 C CA . GLY A 1 92 ? 1.538 -15.411 -3.771 1.00 95.38 92 GLY A CA 1
ATOM 678 C C . GLY A 1 92 ? 1.815 -15.793 -2.315 1.00 95.38 92 GLY A C 1
ATOM 679 O O . GLY A 1 92 ? 1.165 -16.692 -1.780 1.00 95.38 92 GLY A O 1
ATOM 680 N N . CYS A 1 93 ? 2.702 -15.056 -1.641 1.00 93.56 93 CYS A N 1
ATOM 681 C CA . CYS A 1 93 ? 2.990 -15.247 -0.217 1.00 93.56 93 CYS A CA 1
ATOM 682 C C . CYS A 1 93 ? 1.749 -15.027 0.662 1.00 93.56 93 CYS A C 1
ATOM 684 O O . CYS A 1 93 ? 1.494 -15.805 1.582 1.00 93.56 93 CYS A O 1
ATOM 686 N N . PHE A 1 94 ? 0.955 -13.996 0.365 1.00 92.00 94 PHE A N 1
ATOM 687 C CA . PHE A 1 94 ? -0.269 -13.688 1.100 1.00 92.00 94 PHE A CA 1
ATOM 688 C C . PHE A 1 94 ? -1.317 -14.806 0.978 1.00 92.00 94 PHE A C 1
ATOM 690 O O . PHE A 1 94 ? -1.926 -15.229 1.957 1.00 92.00 94 PHE A O 1
ATOM 697 N N . VAL A 1 95 ? -1.513 -15.341 -0.227 1.00 93.62 95 VAL A N 1
ATOM 698 C CA . VAL A 1 95 ? -2.454 -16.443 -0.463 1.00 93.62 95 VAL A CA 1
ATOM 699 C C . VAL A 1 95 ? -1.951 -17.740 0.175 1.00 93.62 95 VAL A C 1
ATOM 701 O O . VAL A 1 95 ? -2.749 -18.469 0.765 1.00 93.62 95 VAL A O 1
ATOM 704 N N . ALA A 1 96 ? -0.644 -18.013 0.118 1.00 95.06 96 ALA A N 1
ATOM 705 C CA . ALA A 1 96 ? -0.046 -19.189 0.750 1.00 95.06 96 ALA A CA 1
ATOM 706 C C . ALA A 1 96 ? -0.239 -19.192 2.279 1.00 95.06 96 ALA A C 1
ATOM 708 O O . ALA A 1 96 ? -0.533 -20.236 2.859 1.00 95.06 96 ALA A O 1
ATOM 709 N N . GLY A 1 97 ? -0.154 -18.023 2.923 1.00 90.69 97 GLY A N 1
ATOM 710 C CA . GLY A 1 97 ? -0.359 -17.858 4.366 1.00 90.69 97 GLY A CA 1
ATOM 711 C C . GLY A 1 97 ? -1.820 -17.870 4.830 1.00 90.69 97 GLY A C 1
ATOM 712 O O . GLY A 1 97 ? -2.071 -17.835 6.033 1.00 90.69 97 GLY A O 1
ATOM 713 N N . ARG A 1 98 ? -2.799 -17.954 3.916 1.00 90.38 98 ARG A N 1
ATOM 714 C CA . ARG A 1 98 ? -4.231 -17.761 4.218 1.00 90.38 98 ARG A CA 1
ATOM 715 C C . ARG A 1 98 ? -4.767 -18.625 5.361 1.00 90.38 98 ARG A C 1
ATOM 717 O O . ARG A 1 98 ? -5.644 -18.180 6.093 1.00 90.38 98 ARG A O 1
ATOM 724 N N . LYS A 1 99 ? -4.267 -19.855 5.507 1.00 89.50 99 LYS A N 1
ATOM 725 C CA . LYS A 1 99 ? -4.714 -20.802 6.546 1.00 89.50 99 LYS A CA 1
ATOM 726 C C . LYS A 1 99 ? -4.250 -20.420 7.954 1.00 89.50 99 LYS A C 1
ATOM 728 O O . LYS A 1 99 ? -4.821 -20.902 8.923 1.00 89.50 99 LYS A O 1
ATOM 733 N N . ASN A 1 100 ? -3.223 -19.584 8.060 1.00 90.75 100 ASN A N 1
ATOM 734 C CA . ASN A 1 100 ? -2.612 -19.183 9.323 1.00 90.75 100 ASN A CA 1
ATOM 735 C C . ASN A 1 100 ? -3.132 -17.831 9.827 1.00 90.75 100 ASN A C 1
ATOM 737 O O . ASN A 1 100 ? -2.762 -17.419 10.923 1.00 90.75 100 ASN A O 1
ATOM 741 N N . TYR A 1 101 ? -3.966 -17.136 9.048 1.00 92.06 101 TYR A N 1
ATOM 742 C CA . TYR A 1 101 ? -4.503 -15.839 9.440 1.00 92.06 101 TYR A CA 1
ATOM 743 C C . TYR A 1 101 ? -5.658 -15.984 10.422 1.00 92.06 101 TYR A C 1
ATOM 745 O O . TYR A 1 101 ? -6.601 -16.745 10.201 1.00 92.06 101 TYR A O 1
ATOM 753 N N . ARG A 1 102 ? -5.615 -15.180 11.483 1.00 89.88 102 ARG A N 1
ATOM 754 C CA . ARG A 1 102 ? -6.769 -14.936 12.342 1.00 89.88 102 ARG A CA 1
ATOM 755 C C . ARG A 1 102 ? -7.734 -14.025 11.592 1.00 89.88 102 ARG A C 1
ATOM 757 O O . ARG A 1 102 ? -7.368 -12.917 11.201 1.00 89.88 102 ARG A O 1
ATOM 764 N N . LEU A 1 103 ? -8.947 -14.520 11.366 1.00 88.19 103 LEU A N 1
ATOM 765 C CA . LEU A 1 103 ? -10.036 -13.783 10.733 1.00 88.19 103 LEU A CA 1
ATOM 766 C C . LEU A 1 103 ? -11.073 -13.458 11.802 1.00 88.19 103 LEU A C 1
ATOM 768 O O . LEU A 1 103 ? -11.694 -14.365 12.359 1.00 88.19 103 LEU A O 1
ATOM 772 N N . LEU A 1 104 ? -11.245 -12.173 12.102 1.00 84.00 104 LEU A N 1
ATOM 773 C CA . LEU A 1 104 ? -12.262 -11.737 13.049 1.00 84.00 104 LEU A CA 1
ATOM 774 C C . LEU A 1 104 ? -13.652 -11.805 12.400 1.00 84.00 104 LEU A C 1
ATOM 776 O O . LEU A 1 104 ? -13.783 -11.616 11.185 1.00 84.00 104 LEU A O 1
ATOM 780 N N . PRO A 1 105 ? -14.710 -12.050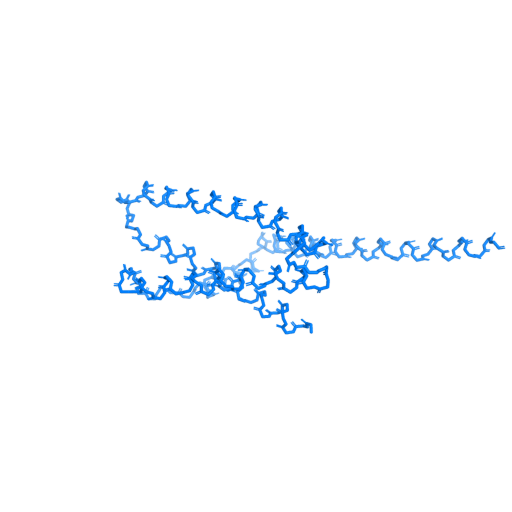 13.194 1.00 84.19 105 PRO A N 1
ATOM 781 C CA . PRO A 1 105 ? -16.072 -11.913 12.705 1.00 84.19 105 PRO A CA 1
ATOM 782 C C . PRO A 1 105 ? -16.319 -10.469 12.234 1.00 84.19 105 PRO A C 1
ATOM 784 O O . PRO A 1 105 ? -15.714 -9.533 12.767 1.00 84.19 105 PRO A O 1
ATOM 787 N N . PRO A 1 106 ? -17.213 -10.261 11.252 1.00 78.31 106 PRO A N 1
ATOM 788 C CA . PRO A 1 106 ? -17.492 -8.935 10.720 1.00 78.31 106 PRO A CA 1
ATOM 789 C C . PRO A 1 106 ? -17.983 -8.003 11.835 1.00 78.31 106 PRO A C 1
ATOM 791 O O . PRO A 1 106 ? -19.053 -8.205 12.409 1.00 78.31 106 PRO A O 1
ATOM 794 N N . GLN A 1 107 ? -17.192 -6.974 12.137 1.00 70.88 107 GLN A N 1
ATOM 795 C CA . GLN A 1 107 ? -17.597 -5.890 13.027 1.00 70.88 107 GLN A CA 1
ATOM 796 C C . GLN A 1 107 ? -18.481 -4.895 12.256 1.00 70.88 107 GLN A C 1
ATOM 798 O O . GLN A 1 107 ? -18.445 -4.844 11.026 1.00 70.88 107 GLN A O 1
ATOM 803 N N . GLY A 1 108 ? -19.327 -4.140 12.965 1.00 76.88 108 GLY A N 1
ATOM 804 C CA . GLY A 1 108 ? -20.345 -3.267 12.365 1.00 76.88 108 GLY A CA 1
ATOM 805 C C . GLY A 1 108 ? -19.821 -2.275 11.309 1.00 76.88 108 GLY A C 1
ATOM 806 O O . GLY A 1 108 ? -18.627 -2.028 11.169 1.00 76.88 108 GLY A O 1
ATOM 807 N N . SER A 1 109 ? -20.734 -1.661 10.552 1.00 81.88 109 SER A N 1
ATOM 808 C CA . SER A 1 109 ? -20.359 -0.793 9.427 1.00 81.88 109 SER A CA 1
ATOM 809 C C . SER A 1 109 ? -19.674 0.505 9.878 1.00 81.88 109 SER A C 1
ATOM 811 O O . SER A 1 109 ? -20.323 1.437 10.363 1.00 81.88 109 SER A O 1
ATOM 813 N N . ALA A 1 110 ? -18.366 0.604 9.623 1.00 80.38 110 ALA A N 1
ATOM 814 C CA . ALA A 1 110 ? -17.592 1.834 9.801 1.00 80.38 110 ALA A CA 1
ATOM 815 C C . ALA A 1 110 ? -18.158 3.002 8.970 1.00 80.38 110 ALA A C 1
ATOM 817 O O . ALA A 1 110 ? -18.148 4.148 9.418 1.00 80.38 110 ALA A O 1
ATOM 818 N N . VAL A 1 111 ? -18.728 2.715 7.793 1.00 83.12 111 VAL A N 1
ATOM 819 C CA . VAL A 1 111 ? -19.393 3.717 6.943 1.00 83.12 111 VAL A CA 1
ATOM 820 C C . VAL A 1 111 ? -20.629 4.281 7.636 1.00 83.12 111 VAL A C 1
ATOM 822 O O . VAL A 1 111 ? -20.849 5.489 7.616 1.00 83.12 111 VAL A O 1
ATOM 825 N N . LEU A 1 112 ? -21.419 3.433 8.295 1.00 85.50 112 LEU A N 1
ATOM 826 C CA . LEU A 1 112 ? -22.607 3.870 9.023 1.00 85.50 112 LEU A CA 1
ATOM 827 C C . LEU A 1 112 ? -22.233 4.682 10.273 1.00 85.50 112 LEU A C 1
ATOM 829 O O . LEU A 1 112 ? -22.844 5.718 10.553 1.00 85.50 112 LEU A O 1
ATOM 833 N N . ALA A 1 113 ? -21.188 4.268 10.992 1.00 85.06 113 ALA A N 1
ATOM 834 C CA . ALA A 1 113 ? -20.635 5.032 12.110 1.00 85.06 113 ALA A CA 1
ATOM 835 C C . ALA A 1 113 ? -20.119 6.412 11.656 1.00 85.06 113 ALA A C 1
ATOM 837 O O . ALA A 1 113 ? -20.407 7.436 12.283 1.00 85.06 113 ALA A O 1
ATOM 838 N N . PHE A 1 114 ? -19.427 6.467 10.517 1.00 86.38 114 PHE A N 1
ATOM 839 C CA . PHE A 1 114 ? -18.978 7.717 9.914 1.00 86.38 114 PHE A CA 1
ATOM 840 C C . PHE A 1 114 ? -20.155 8.600 9.478 1.00 86.38 114 PHE A C 1
ATOM 842 O O . PHE A 1 114 ? -20.210 9.772 9.845 1.00 86.38 114 PHE A O 1
ATOM 849 N N . ALA A 1 115 ? -21.140 8.046 8.765 1.00 87.50 115 ALA A N 1
ATOM 850 C CA . ALA A 1 115 ? -22.307 8.780 8.279 1.00 87.50 115 ALA A CA 1
ATOM 851 C C . ALA A 1 115 ? -23.144 9.363 9.426 1.00 87.50 115 ALA A C 1
ATOM 853 O O . ALA A 1 115 ? -23.577 10.515 9.368 1.00 87.50 115 ALA A O 1
ATOM 854 N N . THR A 1 116 ? -23.341 8.601 10.503 1.00 87.94 116 THR A N 1
ATOM 855 C CA . THR A 1 116 ? -24.049 9.085 11.697 1.00 87.94 116 THR A CA 1
ATOM 856 C C . THR A 1 116 ? -23.258 10.167 12.429 1.00 87.94 116 THR A C 1
ATOM 858 O O . THR A 1 116 ? -23.847 11.163 12.854 1.00 87.94 116 THR A O 1
ATOM 861 N N . THR A 1 117 ? -21.933 10.036 12.521 1.00 86.44 117 THR A N 1
ATOM 862 C CA . THR A 1 117 ? -21.056 11.061 13.109 1.00 86.44 117 THR A CA 1
ATOM 863 C C . THR A 1 117 ? -21.053 12.343 12.278 1.00 86.44 117 THR A C 1
ATOM 865 O O . THR A 1 117 ? -21.224 13.427 12.832 1.00 86.44 117 THR A O 1
ATOM 868 N N . MET A 1 118 ? -20.965 12.235 10.950 1.00 84.94 118 MET A N 1
ATOM 869 C CA . MET A 1 118 ? -21.084 13.367 10.027 1.00 84.94 118 MET A CA 1
ATOM 870 C C . MET A 1 118 ? -22.442 14.047 10.133 1.00 84.94 118 MET A C 1
ATOM 872 O O . MET A 1 118 ? -22.514 15.265 10.285 1.00 84.94 118 MET A O 1
ATOM 876 N N . ARG A 1 119 ? -23.532 13.274 10.159 1.00 86.69 119 ARG A N 1
ATOM 877 C CA . ARG A 1 119 ? -24.879 13.818 10.356 1.00 86.69 119 ARG A CA 1
ATOM 878 C C . ARG A 1 119 ? -24.978 14.596 11.669 1.00 86.69 119 ARG A C 1
ATOM 880 O O . ARG A 1 119 ? -25.503 15.705 11.684 1.00 86.69 119 ARG A O 1
ATOM 887 N N . ARG A 1 120 ? -24.442 14.048 12.765 1.00 86.12 120 ARG A N 1
ATOM 888 C CA . ARG A 1 120 ? -24.395 14.729 14.071 1.00 86.12 120 ARG A CA 1
ATOM 889 C C . ARG A 1 120 ? -23.547 16.005 14.018 1.00 86.12 120 ARG A C 1
ATOM 891 O O . ARG A 1 120 ? -23.951 17.014 14.595 1.00 86.12 120 ARG A O 1
ATOM 898 N N . ALA A 1 121 ? -22.423 15.989 13.303 1.00 84.06 121 ALA A N 1
ATOM 899 C CA . ALA A 1 121 ? -21.569 17.158 13.110 1.00 84.06 121 ALA A CA 1
ATOM 900 C C . ALA A 1 121 ? -22.267 18.275 12.311 1.00 84.06 121 ALA A C 1
ATOM 902 O O . ALA A 1 121 ? -22.124 19.440 12.670 1.00 84.06 121 ALA A O 1
ATOM 903 N N . CYS A 1 122 ? -23.087 17.941 11.307 1.00 80.38 122 CYS A N 1
ATOM 904 C CA . CYS A 1 122 ? -23.873 18.919 10.545 1.00 80.38 122 CYS A CA 1
ATOM 905 C C . CYS A 1 122 ? -24.954 19.618 11.386 1.00 80.38 122 CYS A C 1
ATOM 907 O O . CYS A 1 122 ? -25.257 20.789 11.157 1.00 80.38 122 CYS A O 1
ATOM 909 N N . VAL A 1 123 ? -25.534 18.909 12.358 1.00 83.06 123 VAL A N 1
ATOM 910 C CA . VAL A 1 123 ? -26.622 19.427 13.207 1.00 83.06 123 VAL A CA 1
ATOM 911 C C . VAL A 1 123 ? -26.088 20.257 14.385 1.00 83.06 123 VAL A C 1
ATOM 913 O O . VAL A 1 123 ? -26.764 21.164 14.865 1.00 83.06 123 VAL A O 1
ATOM 916 N N . ARG A 1 124 ? -24.860 20.001 14.859 1.00 82.38 124 ARG A N 1
ATOM 917 C CA . ARG A 1 124 ? -24.243 20.750 15.969 1.00 82.38 124 ARG A CA 1
ATOM 918 C C . ARG A 1 124 ? -23.525 22.000 15.439 1.00 82.38 124 ARG A C 1
ATOM 920 O O . ARG A 1 124 ? -22.612 21.883 14.628 1.00 82.38 124 AR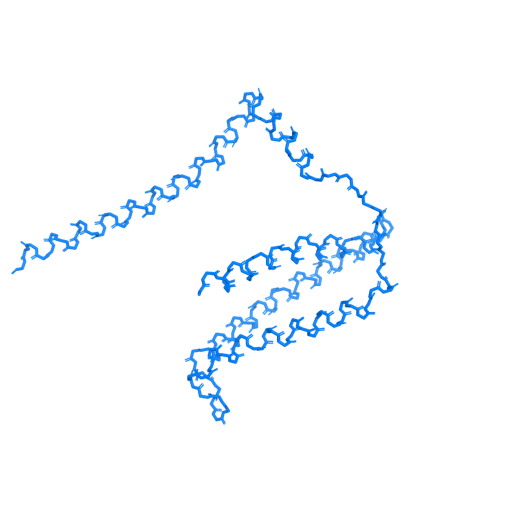G A O 1
ATOM 927 N N . GLY A 1 125 ? -23.833 23.189 15.967 1.00 73.81 125 GLY A N 1
ATOM 928 C CA . GLY A 1 125 ? -23.236 24.459 15.502 1.00 73.81 125 GLY A CA 1
ATOM 929 C C . GLY A 1 125 ? -21.696 24.486 15.484 1.00 73.81 125 GLY A C 1
ATOM 930 O O . GLY A 1 125 ? -21.100 24.970 14.526 1.00 73.81 125 GLY A O 1
ATOM 931 N N . ARG A 1 126 ? -21.041 23.877 16.486 1.00 75.19 126 ARG A N 1
ATOM 932 C CA . ARG A 1 126 ? -19.569 23.732 16.530 1.00 75.19 126 ARG A CA 1
ATOM 933 C C . ARG A 1 126 ? -19.022 22.746 15.486 1.00 75.19 126 ARG A C 1
ATOM 935 O O . ARG A 1 126 ? -17.949 22.978 14.944 1.00 75.19 126 ARG A O 1
ATOM 942 N N . GLY A 1 127 ? -19.761 21.679 15.174 1.00 75.50 127 GLY A N 1
ATOM 943 C CA . GLY A 1 127 ? -19.392 20.720 14.126 1.00 75.50 127 GLY A CA 1
ATOM 944 C C . GLY A 1 127 ? -19.522 21.320 12.726 1.00 75.50 127 GLY A C 1
ATOM 945 O O . GLY A 1 127 ? -18.668 21.091 11.874 1.00 75.50 127 GLY A O 1
ATOM 946 N N . ARG A 1 128 ? -20.521 22.186 12.521 1.00 75.94 128 ARG A N 1
ATOM 947 C CA . ARG A 1 128 ? -20.717 22.931 11.271 1.00 75.94 128 ARG A CA 1
ATOM 948 C C . ARG A 1 128 ? -19.564 23.894 10.969 1.00 75.94 128 ARG A C 1
ATOM 950 O O . ARG A 1 128 ? -19.199 24.040 9.807 1.00 75.94 128 ARG A O 1
ATOM 957 N N . LEU A 1 129 ? -18.961 24.500 11.998 1.00 79.81 129 LEU A N 1
ATOM 958 C CA . LEU A 1 129 ? -17.785 25.366 11.850 1.00 79.81 129 LEU A CA 1
ATOM 959 C C . LEU A 1 129 ? -16.543 24.573 11.407 1.00 79.81 129 LEU A C 1
ATOM 961 O O . LEU A 1 129 ? -15.837 24.992 10.495 1.00 79.81 129 LEU A O 1
ATOM 965 N N . LEU A 1 130 ? -16.314 23.402 12.011 1.00 81.06 130 LEU A N 1
ATOM 966 C CA . LEU A 1 130 ? -15.202 22.515 11.654 1.00 81.06 130 LEU A CA 1
ATOM 967 C C . LEU A 1 130 ? -15.355 21.951 10.238 1.00 81.06 130 LEU A C 1
ATOM 969 O O . LEU A 1 130 ? -14.400 21.967 9.467 1.00 81.06 130 LEU A O 1
ATOM 973 N N . LEU A 1 131 ? -16.562 21.512 9.869 1.00 80.31 131 LEU A N 1
ATOM 974 C CA . LEU A 1 131 ? -16.860 21.070 8.505 1.00 80.31 131 LEU A CA 1
ATOM 975 C C . LEU A 1 131 ? -16.669 22.205 7.495 1.00 80.31 131 LEU A C 1
ATOM 977 O O . LEU A 1 131 ? -16.069 21.992 6.446 1.00 80.31 131 LEU A O 1
ATOM 981 N N . GLY A 1 132 ? -17.112 23.419 7.836 1.00 79.75 132 GLY A N 1
ATOM 982 C CA . GLY A 1 132 ? -16.868 24.613 7.031 1.00 79.75 132 GLY A CA 1
ATOM 983 C C . GLY A 1 132 ? -15.376 24.864 6.808 1.00 79.75 132 GLY A C 1
ATOM 984 O O . GLY A 1 132 ? -14.961 25.050 5.671 1.00 79.75 132 GLY A O 1
ATOM 985 N N . ALA A 1 133 ? -14.554 24.793 7.858 1.00 79.94 133 ALA A N 1
ATOM 986 C CA . ALA A 1 133 ? -13.105 24.967 7.750 1.00 79.94 133 ALA A CA 1
ATOM 987 C C . ALA A 1 133 ? -12.444 23.885 6.876 1.00 79.94 133 ALA A C 1
ATOM 989 O O . ALA A 1 133 ? -11.640 24.207 6.003 1.00 79.94 133 ALA A O 1
ATOM 990 N N . VAL A 1 134 ? -12.825 22.616 7.052 1.00 85.06 134 VAL A N 1
ATOM 991 C CA . VAL A 1 134 ? -12.299 21.495 6.252 1.00 85.06 134 VAL A CA 1
ATOM 992 C C . VAL A 1 134 ? -12.655 21.635 4.770 1.00 85.06 134 VAL A C 1
ATOM 994 O O . VAL A 1 134 ? -11.843 21.279 3.923 1.00 85.06 134 VAL A O 1
ATOM 997 N N . VAL A 1 135 ? -13.832 22.177 4.441 1.00 84.12 135 VAL A N 1
ATOM 998 C CA . VAL A 1 135 ? -14.258 22.414 3.050 1.00 84.12 135 VAL A CA 1
ATOM 999 C C . VAL A 1 135 ? -13.623 23.678 2.462 1.00 84.12 135 VAL A C 1
ATOM 1001 O O . VAL A 1 135 ? -13.267 23.700 1.286 1.00 84.12 135 VAL A O 1
ATOM 1004 N N . LEU A 1 136 ? -13.436 24.727 3.264 1.00 85.44 136 LEU A N 1
ATOM 1005 C CA . LEU A 1 136 ? -12.860 25.993 2.806 1.00 85.44 136 LEU A CA 1
ATOM 1006 C C . LEU A 1 136 ? -11.378 25.874 2.438 1.00 85.44 136 LEU A C 1
ATOM 1008 O O . LEU A 1 136 ? -10.947 26.524 1.490 1.00 85.44 136 LEU A O 1
ATOM 1012 N N . LEU A 1 137 ? -10.605 25.037 3.133 1.00 85.81 137 LEU A N 1
ATOM 1013 C CA . LEU A 1 137 ? -9.176 24.845 2.854 1.00 85.81 137 LEU A CA 1
ATOM 1014 C C . LEU A 1 137 ? -8.874 24.371 1.414 1.00 85.81 137 LEU A C 1
ATOM 1016 O O . LEU A 1 137 ? -8.090 25.034 0.732 1.00 85.81 137 LEU A O 1
ATOM 1020 N N . PRO A 1 138 ? -9.481 23.287 0.892 1.00 86.75 138 PRO A N 1
ATOM 1021 C CA . PRO A 1 138 ? -9.260 22.865 -0.488 1.00 86.75 138 PRO A CA 1
ATOM 1022 C C . PRO A 1 138 ? -9.829 23.862 -1.504 1.00 86.75 138 PRO A C 1
ATOM 1024 O O . PRO A 1 138 ? -9.213 24.070 -2.545 1.00 86.75 138 PRO A O 1
ATOM 1027 N N . VAL A 1 139 ? -10.944 24.539 -1.204 1.00 87.81 139 VAL A N 1
ATOM 1028 C CA . VAL A 1 139 ? -11.486 25.600 -2.074 1.00 87.81 139 VAL A CA 1
ATOM 1029 C C . VAL A 1 139 ? -10.513 26.780 -2.172 1.00 87.81 139 VAL A C 1
ATOM 1031 O O . VAL A 1 139 ? -10.251 27.274 -3.269 1.00 87.81 139 VAL A O 1
ATOM 1034 N N . ALA A 1 140 ? -9.920 27.198 -1.052 1.00 85.50 140 ALA A N 1
ATOM 1035 C CA . ALA A 1 140 ? -8.907 28.247 -1.015 1.00 85.50 140 ALA A CA 1
ATOM 1036 C C . ALA A 1 140 ? -7.633 27.835 -1.766 1.00 85.50 140 ALA A C 1
ATOM 1038 O O . ALA A 1 140 ? -7.076 28.636 -2.519 1.00 85.50 140 ALA A O 1
ATOM 1039 N N . PHE A 1 141 ? -7.206 26.577 -1.627 1.00 89.69 141 PHE A N 1
ATOM 1040 C CA . PHE A 1 141 ? -6.075 26.034 -2.374 1.00 89.69 141 PHE A CA 1
ATOM 1041 C C . PHE A 1 141 ? -6.339 26.046 -3.887 1.00 89.69 141 PHE A C 1
ATOM 1043 O O . PHE A 1 141 ? -5.534 26.583 -4.644 1.00 89.69 141 PHE A O 1
ATOM 1050 N N . ILE A 1 142 ? -7.500 25.552 -4.332 1.00 90.81 142 ILE A N 1
ATOM 1051 C CA . ILE A 1 142 ? -7.890 25.542 -5.751 1.00 90.81 142 ILE A CA 1
ATOM 1052 C C . ILE A 1 142 ? -7.981 26.968 -6.302 1.00 90.81 142 ILE A C 1
ATOM 1054 O O . ILE A 1 142 ? -7.446 27.249 -7.371 1.00 90.81 142 ILE A O 1
ATOM 1058 N N . SER A 1 143 ? -8.601 27.888 -5.560 1.00 86.81 143 SER A N 1
ATOM 1059 C CA . SER A 1 143 ? -8.698 29.299 -5.946 1.00 86.81 143 SER A CA 1
ATOM 1060 C C . SER A 1 143 ? -7.318 29.950 -6.098 1.00 86.81 143 SER A C 1
ATOM 1062 O O . SER A 1 143 ? -7.062 30.663 -7.072 1.00 86.81 143 SER A O 1
ATOM 1064 N N . THR A 1 144 ? -6.392 29.645 -5.186 1.00 88.81 144 THR A N 1
ATOM 1065 C CA . THR A 1 144 ? -5.008 30.139 -5.232 1.00 88.81 144 THR A CA 1
ATOM 1066 C C . THR A 1 144 ? -4.266 29.603 -6.456 1.00 88.81 144 THR A C 1
ATOM 1068 O O . THR A 1 144 ? -3.619 30.366 -7.175 1.00 88.81 144 THR A O 1
ATOM 1071 N N . VAL A 1 145 ? -4.405 28.307 -6.739 1.00 89.81 145 VAL A N 1
ATOM 1072 C CA . VAL A 1 145 ? -3.786 27.656 -7.900 1.00 89.81 145 VAL A CA 1
ATOM 1073 C C . VAL A 1 145 ? -4.358 28.212 -9.210 1.00 89.81 145 VAL A C 1
ATOM 1075 O O . VAL A 1 145 ? -3.594 28.612 -10.086 1.00 89.81 145 VAL A O 1
ATOM 1078 N N . CYS A 1 146 ? -5.682 28.346 -9.334 1.00 87.38 146 CYS A N 1
ATOM 1079 C CA . CYS A 1 146 ? -6.318 28.969 -10.502 1.00 87.38 146 CYS A CA 1
ATOM 1080 C C . CYS A 1 146 ? -5.869 30.425 -10.702 1.00 87.38 146 CYS A C 1
ATOM 1082 O O . CYS A 1 146 ? -5.548 30.827 -11.821 1.00 87.38 146 CYS A O 1
ATOM 1084 N N . SER A 1 147 ? -5.785 31.207 -9.623 1.00 86.00 147 SER A N 1
ATOM 1085 C CA . SER A 1 147 ? -5.331 32.603 -9.678 1.00 86.00 147 SER A CA 1
ATOM 1086 C C . SER A 1 147 ? -3.885 32.723 -10.168 1.00 86.00 147 SER A C 1
ATOM 1088 O O . SER A 1 147 ? -3.560 33.641 -10.925 1.00 86.00 147 SER A O 1
ATOM 1090 N N . PHE A 1 148 ? -3.015 31.783 -9.787 1.00 87.19 148 PHE A N 1
ATOM 1091 C CA . PHE A 1 148 ? -1.632 31.733 -10.260 1.00 87.19 148 PHE A CA 1
ATOM 1092 C C . PHE A 1 148 ? -1.549 31.538 -11.784 1.00 87.19 148 PHE A C 1
ATOM 1094 O O . PHE A 1 148 ? -0.830 32.277 -12.463 1.00 87.19 148 PHE A O 1
ATOM 1101 N N . PHE A 1 149 ? -2.330 30.608 -12.339 1.00 84.62 149 PHE A N 1
ATOM 1102 C CA . PHE A 1 149 ? -2.337 30.337 -13.781 1.00 84.62 149 PHE A CA 1
ATOM 1103 C C . PHE A 1 149 ? -2.934 31.491 -14.607 1.00 84.62 149 PHE A C 1
ATOM 1105 O O . PHE A 1 149 ? -2.372 31.855 -15.642 1.00 84.62 149 PHE A O 1
ATOM 1112 N N . LEU A 1 150 ? -4.000 32.142 -14.124 1.00 84.25 150 LEU A N 1
ATOM 1113 C CA . LEU A 1 150 ? -4.592 33.315 -14.791 1.00 84.25 150 LEU A CA 1
ATOM 1114 C C . LEU A 1 150 ? -3.636 34.523 -14.823 1.00 84.25 150 LEU A C 1
ATOM 1116 O O . LEU A 1 150 ? -3.588 35.275 -15.805 1.00 84.25 150 LEU A O 1
ATOM 1120 N N . LYS A 1 151 ? -2.831 34.701 -13.767 1.00 82.25 151 LYS A N 1
ATOM 1121 C CA . LYS A 1 151 ? -1.833 35.776 -13.677 1.00 82.25 151 LYS A CA 1
ATOM 1122 C C . LYS A 1 151 ? -0.670 35.577 -14.656 1.00 82.25 151 LYS A C 1
ATOM 1124 O O . LYS A 1 151 ? -0.218 36.552 -15.255 1.00 82.25 151 LYS A O 1
ATOM 1129 N N . GLN A 1 152 ? -0.213 34.338 -14.851 1.00 75.44 152 GLN A N 1
ATOM 1130 C CA . GLN A 1 152 ? 0.831 33.993 -15.828 1.00 75.44 152 GLN A CA 1
ATOM 1131 C C . GLN A 1 152 ? 0.402 34.307 -17.269 1.00 75.44 152 GLN A C 1
ATOM 1133 O O . GLN A 1 152 ? 1.131 34.997 -17.983 1.00 75.44 152 GLN A O 1
ATOM 1138 N N . GLY A 1 153 ? -0.810 33.897 -17.667 1.00 70.38 153 GLY A N 1
ATOM 1139 C CA . GLY A 1 153 ? -1.336 34.178 -19.011 1.00 70.38 153 GLY A CA 1
ATOM 1140 C C . GLY A 1 153 ? -1.447 35.679 -19.305 1.00 70.38 153 GLY A C 1
ATOM 1141 O O . GLY A 1 153 ? -1.034 36.153 -20.362 1.00 70.38 153 GLY A O 1
ATOM 1142 N N . SER A 1 154 ? -1.894 36.457 -18.316 1.00 71.00 154 SER A N 1
ATOM 1143 C CA . SER A 1 154 ? -2.010 37.917 -18.435 1.00 71.00 154 SER A CA 1
ATOM 1144 C C . SER A 1 154 ? -0.654 38.633 -18.537 1.00 71.00 154 SER A C 1
ATOM 1146 O O . SER A 1 154 ? -0.553 39.686 -19.169 1.00 71.00 154 SER A O 1
ATOM 1148 N N . ALA A 1 155 ? 0.397 38.094 -17.910 1.00 68.19 155 ALA A N 1
ATOM 1149 C CA . ALA A 1 155 ? 1.748 38.655 -17.962 1.00 68.19 155 ALA A CA 1
ATOM 1150 C C . ALA A 1 155 ? 2.476 38.317 -19.275 1.00 68.19 155 ALA A C 1
ATOM 1152 O O . ALA A 1 155 ? 3.188 39.168 -19.813 1.00 68.19 155 ALA A O 1
ATOM 1153 N N . ALA A 1 156 ? 2.264 37.112 -19.816 1.00 64.94 156 ALA A N 1
ATOM 1154 C CA . ALA A 1 156 ? 2.828 36.683 -21.096 1.00 64.94 156 ALA A CA 1
ATOM 1155 C C . ALA A 1 156 ? 2.296 37.528 -22.270 1.00 64.94 156 ALA A C 1
ATOM 1157 O O . ALA A 1 156 ? 3.072 38.005 -23.098 1.00 64.94 156 ALA A O 1
ATOM 1158 N N . GLN A 1 157 ? 0.992 37.819 -22.283 1.00 63.34 157 GLN A N 1
ATOM 1159 C CA . GLN A 1 157 ? 0.350 38.596 -23.349 1.00 63.34 157 GLN A CA 1
ATOM 1160 C C . GLN A 1 157 ? 0.800 40.069 -23.387 1.00 63.34 157 GLN A C 1
ATOM 1162 O O . GLN A 1 157 ? 0.917 40.659 -24.457 1.00 63.34 157 GLN A O 1
ATOM 1167 N N . ARG A 1 158 ? 1.140 40.664 -22.234 1.00 64.31 158 ARG A N 1
ATOM 1168 C CA . ARG A 1 158 ? 1.675 42.041 -22.168 1.00 64.31 158 ARG A CA 1
ATOM 1169 C C . ARG A 1 158 ? 3.124 42.168 -22.641 1.00 64.31 158 ARG A C 1
ATOM 1171 O O . ARG A 1 158 ? 3.515 43.262 -23.034 1.00 64.31 158 ARG A O 1
ATOM 1178 N N . ARG A 1 159 ? 3.925 41.096 -22.578 1.00 61.97 159 ARG A N 1
ATOM 1179 C CA . ARG A 1 159 ? 5.288 41.086 -23.140 1.00 61.97 159 ARG A CA 1
ATOM 1180 C C . AR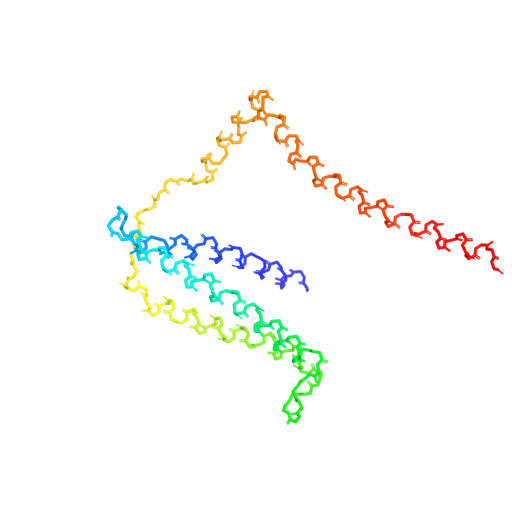G A 1 159 ? 5.266 40.973 -24.663 1.00 61.97 159 ARG A C 1
ATOM 1182 O O . ARG A 1 159 ? 6.061 41.640 -25.306 1.00 61.97 159 ARG A O 1
ATOM 1189 N N . PHE A 1 160 ? 4.327 40.209 -25.221 1.00 60.81 160 PHE A N 1
ATOM 1190 C CA . PHE A 1 160 ? 4.141 40.097 -26.672 1.00 60.81 160 PHE A CA 1
ATOM 1191 C C . PHE A 1 160 ? 3.573 41.381 -27.300 1.00 60.81 160 PHE A C 1
ATOM 1193 O O . PHE A 1 160 ? 3.892 41.701 -28.431 1.00 60.81 160 PHE A O 1
ATOM 1200 N N . ALA A 1 161 ? 2.775 42.152 -26.555 1.00 60.28 161 ALA A N 1
ATOM 1201 C CA . ALA A 1 161 ? 2.241 43.442 -27.007 1.00 60.28 161 ALA A CA 1
ATOM 1202 C C . ALA A 1 161 ? 3.231 44.627 -26.894 1.00 60.28 161 ALA A C 1
ATOM 1204 O O . ALA A 1 161 ? 2.846 45.763 -27.160 1.00 60.28 161 ALA A O 1
ATOM 1205 N N . ARG A 1 162 ? 4.469 44.401 -26.429 1.00 61.34 162 ARG A N 1
ATOM 1206 C CA . ARG A 1 162 ? 5.517 45.434 -26.272 1.00 61.34 162 ARG A CA 1
ATOM 1207 C C . ARG A 1 162 ? 6.792 45.155 -27.084 1.00 61.34 162 ARG A C 1
ATOM 1209 O O . ARG A 1 162 ? 7.745 45.917 -26.936 1.00 61.34 162 ARG A O 1
ATOM 1216 N N . GLY A 1 163 ? 6.826 44.078 -27.869 1.00 49.88 163 GLY A N 1
ATOM 1217 C CA . GLY A 1 163 ? 7.861 43.806 -28.874 1.00 49.88 163 GLY A CA 1
ATOM 1218 C C . GLY A 1 163 ? 7.300 44.054 -30.262 1.00 49.88 163 GLY A C 1
ATOM 1219 O O . GLY A 1 163 ? 8.095 44.469 -31.127 1.00 49.88 163 GLY A O 1
#

Organism: Chrysotila carterae (NCBI:txid13221)

Sequence (163 aa):
LGGLFVGVGVGAGGIKSNVVVLGADQFELPQQQQQQTTFFSFFYWAINIGATGAFLVLTNIALHGIPGIVSQELGFFVSFLLPTVAFAGAIGCFVAGRKNYRLLPPQGSAVLAFATTMRRACVRGRGRLLLGAVVLLPVAFISTVCSFFLKQGSAAQRRFARG

Radius of gyration: 24.06 Å; chains: 1; bounding box: 51×66×55 Å

InterPro domains:
  IPR000109 Proton-dependent oligopeptide transporter family [PF00854] (8-127)
  IPR036259 MFS transporter superfamily [G3DSA:1.20.1250.20] (1-160)